Protein AF-A0A813MCZ9-F1 (afdb_monomer_lite)

Organism: NCBI:txid433720

InterPro domains:
  IPR000276 G protein-coupled receptor, rhodopsin-like [PR00237] (13-34)
  IPR000276 G protein-coupled receptor, rhodopsin-like [PR00237] (47-70)
  IPR000276 G protein-coupled receptor, rhodopsin-like [PR00237] (107-131)
  IPR017452 GPCR, rhodopsin-like, 7TM [PS50262] (1-163)
  IPR050125 G-protein coupled receptor opsins [PTHR24240] (8-176)

pLDDT: mean 79.96, std 15.85, range [29.73, 94.94]

Foldseek 3Di:
DDPDDPPCVDPVNVVVVVVVVVVVVVVLCVVVVVDDDPPNDDDLVVLVSCLCVQAVVVVVVVVVVVVVVVVVVVVVVVVVVVVVVVCPPDPDDDPVVVVVVVVVVVVVVLVVLLVCLQNVLVNQLSVQVNVCVVDPDDPVRSVVSNVSNVVSVVVNVVVVCVPPPVNVVVVVVVVCCVVVVD

Sequence (182 aa):
MYPAKGLFKTKRWIIISIAIQWISEFVISMPFIFRQEPYCSYEIWMQIYTCLTAVFVPLFINMVLYVLIFLHARSSSRRVHAQTLSMTTSNNVNIQQGSISRRDISLLRQMFFIFSMFIGGWAPAYLSLLIGNYIYVDPIIPEIMTIIAELCILSITINLFICNHELRQYLKSKIRQIFHGQ

Secondary structure (DSSP, 8-state):
------GGGSHHHHHHHHHHHHHHHHHHHHHHHH---TTSPPPHHHHHHHHIIIIIHHHHHHHHHHHHHHHHHHHHHHHHHHHHHH-TT-S---TTHHHHHHHHHHHHHHHHHHHHHHHHHHHHHHHHHHHHTTS---THHHHHHHHHHHHHHHHHHHHHHHH-HHHHHHHHHHHHHHHS--

Structure (mmCIF, N/CA/C/O backbone):
data_AF-A0A813MCZ9-F1
#
_entry.id   AF-A0A813MCZ9-F1
#
loop_
_atom_site.group_PDB
_atom_site.id
_atom_site.type_symbol
_atom_site.label_atom_id
_atom_site.label_alt_id
_atom_site.label_comp_id
_atom_site.label_asym_id
_atom_site.label_entity_id
_atom_site.label_seq_id
_atom_site.pdbx_PDB_ins_code
_atom_site.Cartn_x
_atom_site.Cartn_y
_atom_site.Cartn_z
_atom_site.occupancy
_atom_site.B_iso_or_equiv
_atom_site.auth_seq_id
_atom_site.auth_comp_id
_atom_site.auth_asym_id
_atom_site.auth_atom_id
_atom_site.pdbx_PDB_model_num
ATOM 1 N N . MET A 1 1 ? -29.366 -14.431 19.685 1.00 31.20 1 MET A N 1
ATOM 2 C CA . MET A 1 1 ? -28.133 -15.191 19.989 1.00 31.20 1 MET A CA 1
ATOM 3 C C . MET A 1 1 ? -27.073 -14.821 18.962 1.00 31.20 1 MET A C 1
ATOM 5 O O . MET A 1 1 ? -27.302 -15.058 17.788 1.00 31.20 1 MET A O 1
ATOM 9 N N . TYR A 1 2 ? -25.969 -14.194 19.379 1.00 29.73 2 TYR A N 1
ATOM 10 C CA . TYR A 1 2 ? -24.782 -13.951 18.544 1.00 29.73 2 TYR A CA 1
ATOM 11 C C . TYR A 1 2 ? -23.724 -15.013 18.893 1.00 29.73 2 TYR A C 1
ATOM 13 O O . TYR A 1 2 ? -23.011 -14.827 19.880 1.00 29.73 2 TYR A O 1
ATOM 21 N N . PRO A 1 3 ? -23.595 -16.129 18.156 1.00 44.75 3 PRO A N 1
ATOM 22 C CA . PRO A 1 3 ? -22.499 -17.054 18.366 1.00 44.75 3 PRO A CA 1
ATOM 23 C C . PRO A 1 3 ? -21.404 -16.731 17.350 1.00 44.75 3 PRO A C 1
ATOM 25 O O . PRO A 1 3 ? -21.462 -17.165 16.210 1.00 44.75 3 PRO A O 1
ATOM 28 N N . ALA A 1 4 ? -20.412 -15.942 17.748 1.00 42.44 4 ALA A N 1
ATOM 29 C CA . ALA A 1 4 ? -19.083 -15.989 17.144 1.00 42.44 4 ALA A CA 1
ATOM 30 C C . ALA A 1 4 ? -18.133 -15.188 18.030 1.00 42.44 4 ALA A C 1
ATOM 32 O O . ALA A 1 4 ? -18.036 -13.964 17.943 1.00 42.44 4 ALA A O 1
ATOM 33 N N . LYS A 1 5 ? -17.423 -15.896 18.909 1.00 45.72 5 LYS A N 1
ATOM 34 C CA . LYS A 1 5 ? -16.184 -15.396 19.505 1.00 45.72 5 LYS A CA 1
ATOM 35 C C . LYS A 1 5 ? -15.310 -14.891 18.354 1.00 45.72 5 LYS A C 1
ATOM 37 O O . LYS A 1 5 ? -14.952 -15.665 17.472 1.00 45.72 5 LYS A O 1
ATOM 42 N N . GLY A 1 6 ? -15.033 -13.589 18.326 1.00 56.53 6 GLY A N 1
ATOM 43 C CA . GLY A 1 6 ? -14.221 -12.967 17.286 1.00 56.53 6 GLY A CA 1
ATOM 44 C C . GLY A 1 6 ? -12.794 -13.494 17.355 1.00 56.53 6 GLY A C 1
ATOM 45 O O . GLY A 1 6 ? -11.979 -12.931 18.080 1.00 56.53 6 GLY A O 1
ATOM 46 N N . LEU A 1 7 ? -12.496 -14.564 16.614 1.00 54.72 7 LEU A N 1
ATOM 47 C CA . LEU A 1 7 ? -11.156 -15.152 16.511 1.00 54.72 7 LEU A CA 1
ATOM 48 C C . LEU A 1 7 ? -10.113 -14.053 16.235 1.00 54.72 7 LEU A C 1
ATOM 50 O O . LEU A 1 7 ? -9.170 -13.882 17.005 1.00 54.72 7 LEU A O 1
ATOM 54 N N . PHE A 1 8 ? -10.401 -13.179 15.270 1.00 55.34 8 PHE A N 1
ATOM 55 C CA . PHE A 1 8 ? -9.560 -12.041 14.883 1.00 55.34 8 PHE A CA 1
ATOM 56 C C . PHE A 1 8 ? -9.499 -10.870 15.880 1.00 55.34 8 PHE A C 1
ATOM 58 O O . PHE A 1 8 ? -8.687 -9.969 15.703 1.00 55.34 8 PHE A O 1
ATOM 65 N N . LYS A 1 9 ? -10.313 -10.853 16.945 1.00 60.00 9 LYS A N 1
ATOM 66 C CA . LYS A 1 9 ? -10.242 -9.806 17.987 1.00 60.00 9 LYS A CA 1
ATOM 67 C C . LYS A 1 9 ? -9.250 -10.142 19.104 1.00 60.00 9 LYS A C 1
ATOM 69 O O . LYS A 1 9 ? -9.027 -9.326 19.996 1.00 60.00 9 LYS A O 1
ATOM 74 N N . THR A 1 10 ? -8.651 -11.331 19.079 1.00 79.31 10 THR A N 1
ATOM 75 C CA . THR A 1 10 ? -7.688 -11.746 20.103 1.00 79.31 10 THR A CA 1
ATOM 76 C C . THR A 1 10 ? -6.297 -11.232 19.745 1.00 79.31 10 THR A C 1
ATOM 78 O O . THR A 1 10 ? -5.829 -11.466 18.633 1.00 79.31 10 THR A O 1
ATOM 81 N N . LYS A 1 11 ? -5.588 -10.616 20.703 1.00 81.19 11 LYS A N 1
ATOM 82 C CA . LYS A 1 11 ? -4.213 -10.099 20.513 1.00 81.19 11 LYS A CA 1
ATOM 83 C C . LYS A 1 11 ? -3.271 -11.117 19.851 1.00 81.19 11 LYS A C 1
ATOM 85 O O . LYS A 1 11 ? -2.488 -10.749 18.988 1.00 81.19 11 LYS A O 1
ATOM 90 N N . ARG A 1 12 ? -3.393 -12.402 20.212 1.00 85.44 12 ARG A N 1
ATOM 91 C CA . ARG A 1 12 ? -2.603 -13.502 19.630 1.00 85.44 12 ARG A CA 1
ATOM 92 C C . ARG A 1 12 ? -2.787 -13.623 18.113 1.00 85.44 12 ARG A C 1
ATOM 94 O O . ARG A 1 12 ? -1.804 -13.723 17.397 1.00 85.44 12 ARG A O 1
ATOM 101 N N . TRP A 1 13 ? -4.026 -13.561 17.626 1.00 85.19 13 TRP A N 1
ATOM 102 C CA . TRP A 1 13 ? -4.327 -13.675 16.197 1.00 85.19 13 TRP A CA 1
ATOM 103 C C . TRP A 1 13 ? -3.861 -12.457 15.400 1.00 85.19 13 TRP A C 1
ATOM 105 O O . TRP A 1 13 ? -3.405 -12.616 14.272 1.00 85.19 13 TRP A O 1
ATOM 115 N N . ILE A 1 14 ? -3.905 -11.262 15.998 1.00 84.44 14 ILE A N 1
ATOM 116 C CA . ILE A 1 14 ? -3.338 -10.050 15.389 1.00 84.44 14 ILE A CA 1
ATOM 117 C C . ILE A 1 14 ? -1.825 -10.219 15.197 1.00 84.44 14 ILE A C 1
ATOM 119 O O . ILE A 1 14 ? -1.328 -9.997 14.100 1.00 84.44 14 ILE A O 1
ATOM 123 N N . ILE A 1 15 ? -1.106 -10.681 16.226 1.00 88.50 15 ILE A N 1
ATOM 124 C CA . ILE A 1 15 ? 0.348 -10.907 16.150 1.00 88.50 15 ILE A CA 1
ATOM 125 C C . ILE A 1 15 ? 0.688 -11.956 15.088 1.00 88.50 15 ILE A C 1
ATOM 127 O O . ILE A 1 15 ? 1.573 -11.726 14.270 1.00 88.50 15 ILE A O 1
ATOM 131 N N . ILE A 1 16 ? -0.035 -13.080 15.068 1.00 90.44 16 ILE A N 1
ATOM 132 C CA . ILE A 1 16 ? 0.160 -14.131 14.060 1.00 90.44 16 ILE A CA 1
ATOM 133 C C . ILE A 1 16 ? -0.067 -13.572 12.650 1.00 90.44 16 ILE A C 1
ATOM 135 O O . ILE A 1 16 ? 0.729 -13.840 11.759 1.00 90.44 16 ILE A O 1
ATOM 139 N N . SER A 1 17 ? -1.105 -12.755 12.455 1.00 88.06 17 SER A N 1
ATOM 140 C CA . SER A 1 17 ? -1.398 -12.147 11.150 1.00 88.06 17 SER A CA 1
ATOM 141 C C . SER A 1 17 ? -0.283 -11.202 10.699 1.00 88.06 17 SER A C 1
ATOM 143 O O . SER A 1 17 ? 0.136 -11.272 9.549 1.00 88.06 17 SER A O 1
ATOM 145 N N . ILE A 1 18 ? 0.245 -10.376 11.611 1.00 90.12 18 ILE A N 1
ATOM 146 C CA . ILE A 1 18 ? 1.389 -9.493 11.332 1.00 90.12 18 ILE A CA 1
ATOM 147 C C . ILE A 1 18 ? 2.622 -10.324 10.955 1.00 90.12 18 ILE A C 1
ATOM 149 O O . ILE A 1 18 ? 3.276 -10.030 9.961 1.00 90.12 18 ILE A O 1
ATOM 153 N N . ALA A 1 19 ? 2.929 -11.384 11.706 1.00 93.38 19 ALA A N 1
ATOM 154 C CA . ALA A 1 19 ? 4.074 -12.244 11.412 1.00 93.38 19 ALA A CA 1
ATOM 155 C C . ALA A 1 19 ? 3.948 -12.933 10.042 1.00 93.38 19 ALA A C 1
ATOM 157 O O . ALA A 1 19 ? 4.909 -12.960 9.276 1.00 93.38 19 ALA A O 1
ATOM 158 N N . ILE A 1 20 ? 2.759 -13.446 9.709 1.00 94.19 20 ILE A N 1
ATOM 159 C CA . ILE A 1 20 ? 2.485 -14.048 8.397 1.00 94.19 20 ILE A CA 1
ATOM 160 C C . ILE A 1 20 ? 2.641 -13.011 7.282 1.00 94.19 20 ILE A C 1
ATOM 162 O O . ILE A 1 20 ? 3.227 -13.333 6.251 1.00 94.19 20 ILE A O 1
ATOM 166 N N . GLN A 1 21 ? 2.168 -11.778 7.490 1.00 91.69 21 GLN A N 1
ATOM 167 C CA . GLN A 1 21 ? 2.333 -10.701 6.517 1.00 91.69 21 GLN A CA 1
ATOM 168 C C . GLN A 1 21 ? 3.819 -10.450 6.218 1.00 91.69 21 GLN A C 1
ATOM 170 O O . GLN A 1 21 ? 4.211 -10.495 5.054 1.00 91.69 21 GLN A O 1
ATOM 175 N N . TRP A 1 22 ? 4.659 -10.303 7.245 1.00 94.94 22 TRP A N 1
ATOM 176 C CA . TRP A 1 22 ? 6.106 -10.126 7.065 1.00 94.94 22 TRP A CA 1
ATOM 177 C C . TRP A 1 22 ? 6.765 -11.292 6.323 1.00 94.94 22 TRP A C 1
ATOM 179 O O . TRP A 1 22 ? 7.579 -11.073 5.429 1.00 94.94 22 TRP A O 1
ATOM 189 N N . ILE A 1 23 ? 6.396 -12.534 6.651 1.00 94.56 23 ILE A N 1
ATOM 190 C CA . ILE A 1 23 ? 6.907 -13.717 5.944 1.00 94.56 23 ILE A CA 1
ATOM 191 C C . ILE A 1 23 ? 6.477 -13.685 4.473 1.00 94.56 23 ILE A C 1
ATOM 193 O O . ILE A 1 23 ? 7.286 -13.970 3.592 1.00 94.56 23 ILE A O 1
ATOM 197 N N . SER A 1 24 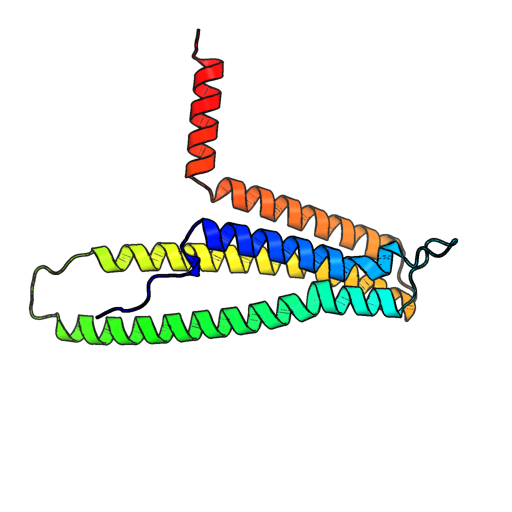? 5.225 -13.320 4.189 1.00 91.06 24 SER A N 1
ATOM 198 C CA . SER A 1 24 ? 4.730 -13.236 2.814 1.00 91.06 24 SER A CA 1
ATOM 199 C C . SER A 1 24 ? 5.439 -12.149 2.004 1.00 91.06 24 SER A C 1
ATOM 201 O O . SER A 1 24 ? 5.845 -12.413 0.876 1.00 91.06 24 SER A O 1
ATOM 203 N N . GLU A 1 25 ? 5.676 -10.971 2.588 1.00 89.56 25 GLU A N 1
ATOM 204 C CA . GLU A 1 25 ? 6.418 -9.876 1.951 1.00 89.56 25 GLU A CA 1
ATOM 205 C C . GLU A 1 25 ? 7.875 -10.267 1.688 1.00 89.56 25 GLU A C 1
ATOM 207 O O . GLU A 1 25 ? 8.407 -9.993 0.611 1.00 89.56 25 GLU A O 1
ATOM 212 N N . PHE A 1 26 ? 8.502 -10.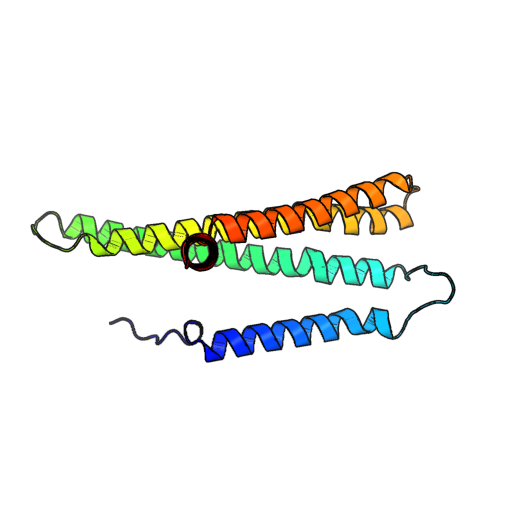983 2.624 1.00 90.50 26 PHE A N 1
ATOM 213 C CA . PHE A 1 26 ? 9.845 -11.522 2.437 1.00 90.50 26 PHE A CA 1
ATOM 214 C C . PHE A 1 26 ? 9.903 -12.511 1.266 1.00 90.50 26 PHE A C 1
ATOM 216 O O . PHE A 1 26 ? 10.765 -12.389 0.398 1.00 90.50 26 PHE A O 1
ATOM 223 N N . VAL A 1 27 ? 8.952 -13.447 1.191 1.00 91.00 27 VAL A N 1
ATOM 224 C CA . VAL A 1 27 ? 8.862 -14.421 0.090 1.00 91.00 27 VAL A CA 1
ATOM 225 C C . VAL A 1 27 ? 8.624 -13.726 -1.253 1.00 91.00 27 VAL A C 1
ATOM 227 O O . VAL A 1 27 ? 9.268 -14.081 -2.237 1.00 91.00 27 VAL A O 1
ATOM 230 N N . ILE A 1 28 ? 7.752 -12.715 -1.294 1.00 89.44 28 ILE A N 1
ATOM 231 C CA . ILE A 1 28 ? 7.497 -11.907 -2.499 1.00 89.44 28 ILE A CA 1
ATOM 232 C C . ILE A 1 28 ? 8.749 -11.123 -2.920 1.00 89.44 28 ILE A C 1
ATOM 234 O O . ILE A 1 28 ? 8.986 -10.923 -4.106 1.00 89.44 28 ILE A O 1
ATOM 238 N N . SER A 1 29 ? 9.587 -10.720 -1.966 1.00 88.06 29 SER A N 1
ATOM 239 C CA . SER A 1 29 ? 10.818 -9.966 -2.235 1.00 88.06 29 SER A CA 1
ATOM 240 C C . SER A 1 29 ? 12.011 -10.847 -2.637 1.00 88.06 29 SER A C 1
ATOM 242 O O . SER A 1 29 ? 13.019 -10.330 -3.119 1.00 88.06 29 SER A O 1
ATOM 244 N N . MET A 1 30 ? 11.920 -12.175 -2.492 1.00 88.12 30 MET A N 1
ATOM 245 C CA . MET A 1 30 ? 13.012 -13.103 -2.825 1.00 88.12 30 MET A CA 1
ATOM 246 C C . MET A 1 30 ? 13.570 -12.967 -4.252 1.00 88.12 30 MET A C 1
ATOM 248 O O . MET A 1 30 ? 14.793 -13.018 -4.396 1.00 88.12 30 MET A O 1
ATOM 252 N N . PRO A 1 31 ? 12.756 -12.777 -5.313 1.00 85.69 31 PRO A N 1
ATOM 253 C CA . PRO A 1 31 ? 13.271 -12.641 -6.674 1.00 85.69 31 PRO A CA 1
ATOM 254 C C . PRO A 1 31 ? 14.318 -11.528 -6.833 1.00 85.69 31 PRO A C 1
ATOM 256 O O . PRO A 1 31 ? 15.271 -11.698 -7.590 1.00 85.69 31 PRO A O 1
ATOM 259 N N . PHE A 1 32 ? 14.195 -10.438 -6.069 1.00 82.94 32 PHE A N 1
ATOM 260 C CA . PHE A 1 32 ? 15.132 -9.311 -6.108 1.00 82.94 32 PHE A CA 1
ATOM 261 C C . PHE A 1 32 ? 16.473 -9.619 -5.440 1.00 82.94 32 PHE A C 1
ATOM 263 O O . PHE A 1 32 ? 17.490 -9.057 -5.834 1.00 82.94 32 PHE A O 1
ATOM 270 N N . ILE A 1 33 ? 16.492 -10.519 -4.452 1.00 81.38 33 ILE A N 1
ATOM 271 C CA . ILE A 1 33 ? 17.712 -10.898 -3.724 1.00 81.38 33 ILE A CA 1
ATOM 272 C C . ILE A 1 33 ? 18.607 -11.781 -4.600 1.00 81.38 33 ILE A C 1
ATOM 274 O O . ILE A 1 33 ? 19.827 -11.649 -4.580 1.00 81.38 33 ILE A O 1
ATOM 278 N N . PHE A 1 34 ? 18.008 -12.685 -5.379 1.00 77.50 34 PHE A N 1
ATOM 279 C CA . PHE A 1 34 ? 18.755 -13.686 -6.148 1.00 77.50 34 PHE A CA 1
ATOM 280 C C . PHE A 1 34 ? 19.097 -13.265 -7.584 1.00 77.50 34 PHE A C 1
ATOM 282 O O . PHE A 1 34 ? 19.887 -13.949 -8.232 1.00 77.50 34 PHE A O 1
ATOM 289 N N . ARG A 1 35 ? 18.525 -12.166 -8.099 1.00 69.19 35 ARG A N 1
ATOM 290 C CA . ARG A 1 35 ? 18.763 -11.667 -9.468 1.00 69.19 35 ARG A CA 1
ATOM 291 C C . ARG A 1 35 ? 19.267 -10.227 -9.504 1.00 69.19 35 ARG A C 1
ATOM 293 O O . ARG A 1 35 ? 18.691 -9.366 -10.165 1.00 69.19 35 ARG A O 1
ATOM 300 N N . GLN A 1 36 ? 20.357 -9.961 -8.797 1.00 60.06 36 GLN A N 1
ATOM 301 C CA . GLN A 1 36 ? 21.047 -8.684 -8.925 1.00 60.06 36 GLN A CA 1
ATOM 302 C C . GLN A 1 36 ? 21.968 -8.741 -10.152 1.00 60.06 36 GLN A C 1
ATOM 304 O O . GLN A 1 36 ? 23.071 -9.281 -10.092 1.00 60.06 36 GLN A O 1
ATOM 309 N N . GLU A 1 37 ? 21.485 -8.253 -11.297 1.00 60.59 37 GLU A N 1
ATOM 310 C CA . GLU A 1 37 ? 22.327 -8.104 -12.486 1.00 60.59 37 GLU A CA 1
ATOM 311 C C . GLU A 1 37 ? 23.408 -7.028 -12.266 1.00 60.59 37 GLU A C 1
ATOM 313 O O . GLU A 1 37 ? 23.158 -6.025 -11.590 1.00 60.59 37 GLU A O 1
ATOM 318 N N . PRO A 1 38 ? 24.600 -7.183 -12.874 1.00 58.22 38 PRO A N 1
ATOM 319 C CA . PRO A 1 38 ? 25.733 -6.275 -12.677 1.00 58.22 38 PRO A CA 1
ATOM 320 C C . PRO A 1 38 ? 25.506 -4.833 -13.172 1.00 58.22 38 PRO A C 1
ATOM 322 O O . PRO A 1 38 ? 26.316 -3.965 -12.862 1.00 58.22 38 PRO A O 1
ATOM 325 N N . TYR A 1 39 ? 24.424 -4.553 -13.910 1.00 55.94 39 TYR A N 1
ATOM 326 C CA . TYR A 1 39 ? 24.168 -3.251 -14.544 1.00 55.94 39 TYR A CA 1
ATOM 327 C C . TYR A 1 39 ? 23.017 -2.438 -13.927 1.00 55.94 39 TYR A C 1
ATOM 329 O O . TYR A 1 39 ? 22.581 -1.459 -14.526 1.00 55.94 39 TYR A O 1
ATOM 337 N N . CYS A 1 40 ? 22.522 -2.796 -12.735 1.00 61.88 40 CYS A N 1
ATOM 338 C CA . CYS A 1 40 ? 21.409 -2.097 -12.062 1.00 61.88 40 CYS A CA 1
ATOM 339 C C . CYS A 1 40 ? 20.123 -1.958 -12.910 1.00 61.88 40 CYS A C 1
ATOM 341 O O . CYS A 1 40 ? 19.267 -1.128 -12.607 1.00 61.88 40 CYS A O 1
ATOM 343 N N . SER A 1 41 ? 19.960 -2.768 -13.957 1.00 65.00 41 SER A N 1
ATOM 344 C CA . SER A 1 41 ? 18.735 -2.865 -14.746 1.00 65.00 41 SER A CA 1
ATOM 345 C C . SER A 1 41 ? 17.942 -4.090 -14.312 1.00 65.00 41 SER A C 1
ATOM 347 O O . SER A 1 41 ? 18.441 -5.210 -14.367 1.00 65.00 41 SER A O 1
ATOM 349 N N . TYR A 1 42 ? 16.696 -3.891 -13.887 1.00 72.06 42 TYR A N 1
ATOM 350 C CA . TYR A 1 42 ? 15.791 -5.001 -13.608 1.00 72.06 42 TYR A CA 1
ATOM 351 C C . TYR A 1 42 ? 15.167 -5.514 -14.903 1.00 72.06 42 TYR A C 1
ATOM 353 O O . TYR A 1 42 ? 14.620 -4.727 -15.679 1.00 72.06 42 TYR A O 1
ATOM 361 N N . GLU A 1 43 ? 15.177 -6.835 -15.097 1.00 83.75 43 GLU A N 1
ATOM 362 C CA . GLU A 1 43 ? 14.457 -7.479 -16.196 1.00 83.75 43 GLU A CA 1
ATOM 363 C C . GLU A 1 43 ? 12.971 -7.060 -16.207 1.00 83.75 43 GLU A C 1
ATOM 365 O O . GLU A 1 43 ? 12.331 -6.930 -15.159 1.00 83.75 43 GLU A O 1
ATOM 370 N N . ILE A 1 44 ? 12.390 -6.896 -17.401 1.00 85.81 44 ILE A N 1
ATOM 371 C CA . ILE A 1 44 ? 11.006 -6.415 -17.587 1.00 85.81 44 ILE A CA 1
ATOM 372 C C . ILE A 1 44 ? 9.996 -7.261 -16.795 1.00 85.81 44 ILE A C 1
ATOM 374 O O . ILE A 1 44 ? 9.047 -6.729 -16.216 1.00 85.81 44 ILE A O 1
ATOM 378 N N . TRP A 1 45 ? 10.205 -8.580 -16.713 1.00 87.81 45 TRP A N 1
ATOM 379 C CA . TRP A 1 45 ? 9.311 -9.459 -15.958 1.00 87.81 45 TRP A CA 1
ATOM 380 C C . TRP A 1 45 ? 9.305 -9.140 -14.455 1.00 87.81 45 TRP A C 1
ATOM 382 O O . TRP A 1 45 ? 8.255 -9.278 -13.832 1.00 87.81 45 TRP A O 1
ATOM 392 N N . MET A 1 46 ? 10.420 -8.670 -13.877 1.00 87.62 46 MET A N 1
ATOM 393 C CA . MET A 1 46 ? 10.475 -8.253 -12.469 1.00 87.62 46 MET A CA 1
ATOM 394 C C . MET A 1 46 ? 9.647 -6.993 -12.249 1.00 87.62 46 MET A C 1
ATOM 396 O O . MET A 1 46 ? 8.926 -6.892 -11.259 1.00 87.62 46 MET A O 1
ATOM 400 N N . GLN A 1 47 ? 9.667 -6.058 -13.198 1.00 87.44 47 GLN A N 1
ATOM 401 C CA . GLN A 1 47 ? 8.843 -4.851 -13.127 1.00 87.44 47 GLN A CA 1
ATOM 402 C C . GLN A 1 47 ? 7.345 -5.187 -13.222 1.00 87.44 47 GLN A C 1
ATOM 404 O O . GLN A 1 47 ? 6.548 -4.700 -12.417 1.00 87.44 47 GLN A O 1
ATOM 409 N N . ILE A 1 48 ? 6.965 -6.096 -14.129 1.00 90.69 48 ILE A N 1
ATOM 410 C CA . ILE A 1 48 ? 5.590 -6.621 -14.229 1.00 90.69 48 ILE A CA 1
ATOM 411 C C . ILE A 1 48 ? 5.188 -7.331 -12.929 1.00 90.69 48 ILE A C 1
ATOM 413 O O . ILE A 1 48 ? 4.115 -7.068 -12.384 1.00 90.69 48 ILE A O 1
ATOM 417 N N . TYR A 1 49 ? 6.056 -8.199 -12.406 1.00 91.12 49 TYR A N 1
ATOM 418 C CA . TYR A 1 49 ? 5.844 -8.921 -11.153 1.00 91.12 49 TYR A CA 1
ATOM 419 C C . TYR A 1 49 ? 5.620 -7.967 -9.971 1.00 91.12 49 TYR A C 1
ATOM 421 O O . TYR A 1 49 ? 4.680 -8.152 -9.194 1.00 91.12 49 TYR A O 1
ATOM 429 N N . THR A 1 50 ? 6.433 -6.914 -9.869 1.00 89.44 50 THR A N 1
ATOM 430 C CA . THR A 1 50 ? 6.303 -5.878 -8.833 1.00 89.44 50 THR A CA 1
ATOM 431 C C . THR A 1 50 ? 4.974 -5.151 -8.960 1.00 89.44 50 THR A C 1
ATOM 433 O O . THR A 1 50 ? 4.245 -5.017 -7.986 1.00 89.44 50 THR A O 1
ATOM 436 N N . CYS A 1 51 ? 4.614 -4.719 -10.171 1.00 90.31 51 CYS A N 1
ATOM 437 C CA . CYS A 1 51 ? 3.364 -4.005 -10.409 1.00 90.31 51 CYS A CA 1
ATOM 438 C C . CYS A 1 51 ? 2.146 -4.873 -10.043 1.00 90.31 51 CYS A C 1
ATOM 440 O O . CYS A 1 51 ? 1.215 -4.415 -9.375 1.00 90.31 51 CYS A O 1
ATOM 442 N N . LEU A 1 52 ? 2.171 -6.158 -10.405 1.00 92.50 52 LEU A N 1
ATOM 443 C CA . LEU A 1 52 ? 1.116 -7.106 -10.049 1.00 92.50 52 LEU A CA 1
ATOM 444 C C . LEU A 1 52 ? 0.995 -7.298 -8.535 1.00 92.50 52 LEU A C 1
ATOM 446 O O . LEU A 1 52 ? -0.106 -7.180 -7.993 1.00 92.50 52 LEU A O 1
ATOM 450 N N . THR A 1 53 ? 2.104 -7.580 -7.854 1.00 91.50 53 THR A N 1
ATOM 451 C CA . THR A 1 53 ? 2.096 -7.916 -6.423 1.00 91.50 53 THR A CA 1
ATOM 452 C C . THR A 1 53 ? 1.917 -6.698 -5.516 1.00 91.50 53 THR A C 1
ATOM 454 O O . THR A 1 53 ? 1.233 -6.813 -4.502 1.00 91.50 53 THR A O 1
ATOM 457 N N . ALA A 1 54 ? 2.452 -5.531 -5.882 1.00 88.75 54 ALA A N 1
ATOM 458 C CA . ALA A 1 54 ? 2.387 -4.312 -5.072 1.00 88.75 54 ALA A CA 1
ATOM 459 C C . ALA A 1 54 ? 1.143 -3.450 -5.347 1.00 88.75 54 ALA A C 1
ATOM 461 O O . ALA A 1 54 ? 0.691 -2.733 -4.454 1.00 88.75 54 ALA A O 1
ATOM 462 N N . VAL A 1 55 ? 0.566 -3.512 -6.555 1.00 90.75 55 VAL A N 1
ATOM 463 C CA . VAL A 1 55 ? -0.567 -2.652 -6.946 1.00 90.75 55 VAL A CA 1
ATOM 464 C C . VAL A 1 55 ? -1.828 -3.469 -7.193 1.00 90.75 55 VAL A C 1
ATOM 466 O O . VAL A 1 55 ? -2.814 -3.312 -6.472 1.00 90.75 55 VAL A O 1
ATOM 469 N N . PHE A 1 56 ? -1.820 -4.351 -8.194 1.00 91.31 56 PHE A N 1
ATOM 470 C CA . PHE A 1 56 ? -3.054 -4.992 -8.660 1.00 91.31 56 PHE A CA 1
ATOM 471 C C . PHE A 1 56 ? -3.644 -5.974 -7.648 1.00 91.31 56 PHE A C 1
ATOM 473 O O . PHE A 1 56 ? -4.851 -5.937 -7.401 1.00 91.31 56 PHE A O 1
ATOM 480 N N . VAL A 1 57 ? -2.817 -6.823 -7.032 1.00 91.44 57 VAL A N 1
ATOM 481 C CA . VAL A 1 57 ? -3.281 -7.795 -6.031 1.00 91.44 57 VAL A CA 1
ATOM 482 C C . VAL A 1 57 ? -3.862 -7.089 -4.794 1.00 91.44 57 VAL A C 1
ATOM 484 O O . VAL A 1 57 ? -5.019 -7.369 -4.458 1.00 91.44 57 VAL A O 1
ATOM 487 N N . PRO A 1 58 ? -3.168 -6.127 -4.148 1.00 89.50 58 PRO A N 1
ATOM 488 C CA . PRO A 1 58 ? -3.738 -5.364 -3.041 1.00 89.50 58 PRO A CA 1
ATOM 489 C C . PRO A 1 58 ? -4.996 -4.597 -3.440 1.00 89.50 58 PRO A C 1
ATOM 491 O O . PRO A 1 58 ? -5.947 -4.543 -2.660 1.00 89.50 58 PRO A O 1
ATOM 494 N N . LEU A 1 59 ? -5.038 -4.027 -4.648 1.00 91.06 59 LEU A N 1
ATOM 495 C CA . LEU A 1 59 ? -6.204 -3.289 -5.125 1.00 91.06 59 LEU A CA 1
ATOM 496 C C . LEU A 1 59 ? -7.423 -4.191 -5.292 1.00 91.06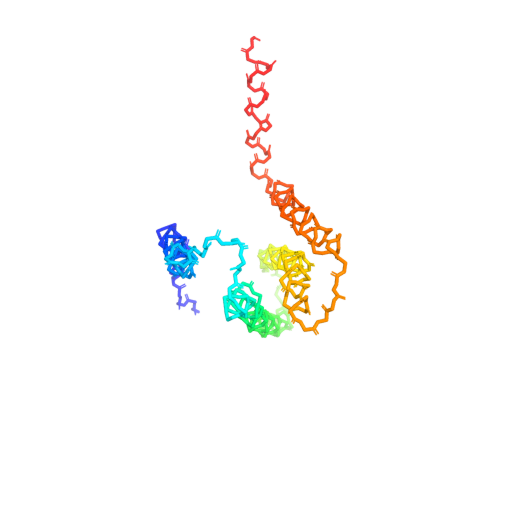 59 LEU A C 1
ATOM 498 O O . LEU A 1 59 ? -8.508 -3.849 -4.819 1.00 91.06 59 LEU A O 1
ATOM 502 N N . PHE A 1 60 ? -7.241 -5.360 -5.901 1.00 91.81 60 PHE A N 1
ATOM 503 C CA . PHE A 1 60 ? -8.307 -6.336 -6.084 1.00 91.81 60 PHE A CA 1
ATOM 504 C C . PHE A 1 60 ? -8.841 -6.848 -4.742 1.00 91.81 60 PHE A C 1
ATOM 506 O O . PHE A 1 60 ? -10.051 -6.811 -4.506 1.00 91.81 60 PHE A O 1
ATOM 513 N N . ILE A 1 61 ? -7.950 -7.255 -3.830 1.00 91.06 61 ILE A N 1
ATOM 514 C CA . ILE A 1 61 ? -8.334 -7.743 -2.497 1.00 91.06 61 ILE A CA 1
ATOM 515 C C . ILE A 1 61 ? -9.100 -6.657 -1.730 1.00 91.06 61 ILE A C 1
ATOM 517 O O . ILE A 1 61 ? -10.177 -6.930 -1.196 1.00 91.06 61 ILE A O 1
ATOM 521 N N . ASN A 1 62 ? -8.595 -5.419 -1.705 1.00 87.94 62 ASN A N 1
ATOM 522 C CA . ASN A 1 62 ? -9.256 -4.324 -0.993 1.00 87.94 62 ASN A CA 1
ATOM 523 C C . ASN A 1 62 ? -10.610 -3.963 -1.606 1.00 87.94 62 ASN A C 1
ATOM 525 O O . ASN A 1 62 ? -11.564 -3.750 -0.861 1.00 87.94 62 ASN A O 1
ATOM 529 N N . MET A 1 63 ? -10.740 -3.954 -2.934 1.00 88.94 63 MET A N 1
ATOM 530 C CA . MET A 1 63 ? -12.029 -3.725 -3.594 1.00 88.94 63 MET A CA 1
ATOM 531 C C . MET A 1 63 ? -13.061 -4.783 -3.201 1.00 88.94 63 MET A C 1
ATOM 533 O O . MET A 1 63 ? -14.178 -4.435 -2.811 1.00 88.94 63 MET A O 1
ATOM 537 N N . VAL A 1 64 ? -12.683 -6.065 -3.221 1.00 91.44 64 VAL A N 1
ATOM 538 C CA . VAL A 1 64 ? -13.564 -7.157 -2.779 1.00 91.44 64 VAL A CA 1
ATOM 539 C C . VAL A 1 64 ? -13.958 -6.969 -1.312 1.00 91.44 64 VAL A C 1
ATOM 541 O O . VAL A 1 64 ? -15.144 -7.031 -0.979 1.00 91.44 64 VAL A O 1
ATOM 544 N N . LEU A 1 65 ? -12.998 -6.673 -0.432 1.00 89.75 65 LEU A N 1
ATOM 545 C CA . LEU A 1 65 ? -13.268 -6.440 0.988 1.00 89.75 65 LEU A CA 1
ATOM 546 C C . LEU A 1 65 ? -14.184 -5.232 1.217 1.00 89.75 65 LEU A C 1
ATOM 548 O O . LEU A 1 65 ? -15.122 -5.332 2.007 1.00 89.75 65 LEU A O 1
ATOM 552 N N . TYR A 1 66 ? -13.978 -4.115 0.517 1.00 85.25 66 TYR A N 1
ATOM 553 C CA . TYR A 1 66 ? -14.836 -2.937 0.638 1.00 85.25 66 TYR A CA 1
ATOM 554 C C . TYR A 1 66 ? -16.262 -3.211 0.175 1.00 85.25 66 TYR A C 1
ATOM 556 O O . TYR A 1 66 ? -17.203 -2.805 0.860 1.00 85.25 66 TYR A O 1
ATOM 564 N N . VAL A 1 67 ? -16.442 -3.946 -0.925 1.00 88.00 67 VAL A N 1
ATOM 565 C CA . VAL A 1 67 ? -17.772 -4.373 -1.381 1.00 88.00 67 VAL A CA 1
ATOM 566 C C . VAL A 1 67 ? -18.443 -5.253 -0.326 1.00 88.00 67 VAL A C 1
ATOM 568 O O . VAL A 1 67 ? -19.598 -5.009 0.027 1.00 88.00 67 VAL A O 1
ATOM 571 N N . LEU A 1 68 ? -17.728 -6.228 0.241 1.00 87.38 68 LEU A N 1
ATOM 572 C CA . LEU A 1 68 ? -18.263 -7.099 1.292 1.00 87.38 68 LEU A CA 1
ATOM 573 C C . LEU A 1 68 ? -18.634 -6.317 2.561 1.00 87.38 68 LEU A C 1
ATOM 575 O O . LEU A 1 68 ? -19.719 -6.524 3.111 1.00 87.38 68 LEU A O 1
ATOM 579 N N . ILE A 1 69 ? -17.781 -5.388 3.002 1.00 85.56 69 ILE A N 1
ATOM 580 C CA . ILE A 1 69 ? -18.050 -4.515 4.154 1.00 85.56 69 ILE A CA 1
ATOM 581 C C . ILE A 1 69 ? -19.274 -3.639 3.880 1.00 85.56 69 ILE A C 1
ATOM 583 O O . ILE A 1 69 ? -20.143 -3.517 4.743 1.00 85.56 69 ILE A O 1
ATOM 587 N N . PHE A 1 70 ? -19.385 -3.067 2.681 1.00 82.00 70 PHE A N 1
ATOM 588 C CA . PHE A 1 70 ? -20.523 -2.240 2.290 1.00 82.00 70 PHE A CA 1
ATOM 589 C C . PHE A 1 70 ? -21.834 -3.036 2.269 1.00 82.00 70 PHE A C 1
ATOM 591 O O . PHE A 1 70 ? -22.835 -2.599 2.844 1.00 82.00 70 PHE A O 1
ATOM 598 N N . LEU A 1 71 ? -21.836 -4.228 1.665 1.00 83.19 71 LEU A N 1
ATOM 599 C CA . LEU A 1 71 ? -22.996 -5.123 1.655 1.00 83.19 71 LEU A CA 1
ATOM 600 C C . LEU A 1 71 ? -23.395 -5.528 3.077 1.00 83.19 71 LEU A C 1
ATOM 602 O O . LEU A 1 71 ? -24.581 -5.497 3.423 1.00 83.19 71 LEU A O 1
ATOM 606 N N . HIS A 1 72 ? -22.412 -5.843 3.922 1.00 82.81 72 HIS A N 1
ATOM 607 C CA . HIS A 1 72 ? -22.647 -6.166 5.323 1.00 82.81 72 HIS A CA 1
ATOM 608 C C . HIS A 1 72 ? -23.255 -4.978 6.080 1.00 82.81 72 HIS A C 1
ATOM 610 O O . HIS A 1 72 ? -24.290 -5.141 6.733 1.00 82.81 72 HIS A O 1
ATOM 616 N N . ALA A 1 73 ? -22.686 -3.779 5.937 1.00 77.31 73 ALA A N 1
ATOM 617 C CA . ALA A 1 73 ? -23.192 -2.554 6.550 1.00 77.31 73 ALA A CA 1
ATOM 618 C C . ALA A 1 73 ? -24.633 -2.254 6.108 1.00 77.31 73 ALA A C 1
ATOM 620 O O . ALA A 1 73 ? -25.502 -2.054 6.956 1.00 77.31 73 ALA A O 1
ATOM 621 N N . ARG A 1 74 ? -24.928 -2.338 4.802 1.00 78.12 74 ARG A N 1
ATOM 622 C CA . ARG A 1 74 ? -26.283 -2.146 4.256 1.00 78.12 74 ARG A CA 1
ATOM 623 C C . ARG A 1 74 ? -27.278 -3.165 4.813 1.00 78.12 74 ARG A C 1
ATOM 625 O O . ARG A 1 74 ? -28.403 -2.801 5.163 1.00 78.12 74 ARG A O 1
ATOM 632 N N . SER A 1 75 ? -26.875 -4.432 4.916 1.00 75.94 75 SER A N 1
ATOM 633 C CA . SER A 1 75 ? -27.720 -5.490 5.482 1.00 75.94 75 SER A CA 1
ATOM 634 C C . SER A 1 75 ? -28.032 -5.247 6.965 1.00 75.94 75 SER A C 1
ATOM 636 O O . SER A 1 75 ? -29.175 -5.423 7.392 1.00 75.94 75 SER A O 1
ATOM 638 N N . SER A 1 76 ? -27.047 -4.765 7.727 1.00 71.50 76 SER A N 1
ATOM 639 C CA . SER A 1 76 ? -27.181 -4.434 9.145 1.00 71.50 76 SER A CA 1
ATOM 640 C C . SER A 1 76 ? -28.062 -3.202 9.354 1.00 71.50 76 SER A C 1
ATOM 642 O O . SER A 1 76 ? -28.978 -3.250 10.174 1.00 71.50 76 SER A O 1
ATOM 644 N N . SER A 1 77 ? -27.891 -2.142 8.558 1.00 69.88 77 SER A N 1
ATOM 645 C CA . SER A 1 77 ? -28.753 -0.953 8.608 1.00 69.88 77 SER A CA 1
ATOM 646 C C . SER A 1 77 ? -30.218 -1.280 8.303 1.00 69.88 77 SER A C 1
ATOM 648 O O . SER A 1 77 ? -31.109 -0.777 8.988 1.00 69.88 77 SER A O 1
ATOM 650 N N . ARG A 1 78 ? -30.489 -2.172 7.335 1.00 66.25 78 ARG A N 1
ATOM 651 C CA . ARG A 1 78 ? -31.863 -2.597 7.005 1.00 66.25 78 ARG A CA 1
ATOM 652 C C . ARG A 1 78 ? -32.533 -3.348 8.160 1.00 66.25 78 ARG A C 1
ATOM 654 O O . ARG A 1 78 ? -33.720 -3.154 8.401 1.00 66.25 78 ARG A O 1
ATOM 661 N N . ARG A 1 79 ? -31.780 -4.185 8.886 1.00 60.44 79 ARG A N 1
ATOM 662 C CA . ARG A 1 79 ? -32.282 -4.917 10.066 1.00 60.44 79 ARG A CA 1
ATOM 663 C C . ARG A 1 79 ? -32.597 -3.978 11.229 1.00 60.44 79 ARG A C 1
ATOM 665 O O . ARG A 1 79 ? -33.624 -4.150 11.876 1.00 60.44 79 ARG A O 1
ATOM 672 N N . VAL A 1 80 ? -31.749 -2.973 11.453 1.00 58.41 80 VAL A N 1
ATOM 673 C CA . VAL A 1 80 ? -31.961 -1.982 12.516 1.00 58.41 80 VAL A CA 1
ATOM 674 C C . VAL A 1 80 ? -33.196 -1.135 12.221 1.00 58.41 80 VAL A C 1
ATOM 676 O O . VAL A 1 80 ? -34.038 -1.010 13.098 1.00 58.41 80 VAL A O 1
ATOM 679 N N . HIS A 1 81 ? -33.377 -0.645 10.990 1.00 53.44 81 HIS A N 1
ATOM 680 C CA . HIS A 1 81 ? -34.551 0.166 10.639 1.00 53.44 81 HIS A CA 1
ATOM 681 C C . HIS A 1 81 ? -35.879 -0.592 10.821 1.00 53.44 81 HIS A C 1
ATOM 683 O O . HIS A 1 81 ? -36.850 -0.016 11.303 1.00 53.44 81 HIS A O 1
ATOM 689 N N . ALA A 1 82 ? -35.905 -1.898 10.526 1.00 57.62 82 ALA A N 1
ATOM 690 C CA . ALA A 1 82 ? -37.070 -2.745 10.786 1.00 57.62 82 ALA A CA 1
ATOM 691 C C . ALA A 1 82 ? -37.365 -2.909 12.293 1.00 57.62 82 ALA A C 1
ATOM 693 O O . ALA A 1 82 ? -38.528 -2.920 12.688 1.00 57.62 82 ALA A O 1
ATOM 694 N N . GLN A 1 83 ? -36.332 -2.983 13.143 1.00 55.47 83 GLN A N 1
ATOM 695 C CA . GLN A 1 83 ? -36.502 -3.048 14.600 1.00 55.47 83 GLN A CA 1
ATOM 696 C C . GLN A 1 83 ? -36.931 -1.704 15.204 1.00 55.47 83 GLN A C 1
ATOM 698 O O . GLN A 1 83 ? -37.806 -1.691 16.069 1.00 55.47 83 GLN A O 1
ATOM 703 N N . THR A 1 84 ? -36.398 -0.573 14.728 1.00 51.97 84 THR A N 1
ATOM 704 C CA . THR A 1 84 ? -36.797 0.759 15.217 1.00 51.97 84 THR A CA 1
ATOM 705 C C . THR A 1 84 ? -38.251 1.088 14.868 1.00 51.97 84 THR A C 1
ATOM 707 O O . THR A 1 84 ? -38.947 1.690 15.685 1.00 51.97 84 THR A O 1
ATOM 710 N N . LEU A 1 85 ? -38.735 0.644 13.699 1.00 54.84 85 LEU A N 1
ATOM 711 C CA . LEU A 1 85 ? -40.143 0.792 13.305 1.00 54.84 85 LEU A CA 1
ATOM 712 C C . LEU A 1 85 ? -41.090 -0.073 14.159 1.00 54.84 85 LEU A C 1
ATOM 714 O O . LEU A 1 85 ? -42.242 0.287 14.353 1.00 54.84 85 LEU A O 1
ATOM 718 N N . SER A 1 86 ? -40.604 -1.198 14.699 1.00 51.81 86 SER A N 1
ATOM 719 C CA . SER A 1 86 ? -41.370 -2.059 15.616 1.00 51.81 86 SER A CA 1
ATOM 720 C C . SER A 1 86 ? -41.306 -1.629 17.091 1.00 51.81 86 SER A C 1
ATOM 722 O O . SER A 1 86 ? -42.079 -2.121 17.906 1.00 51.81 86 SER A O 1
ATOM 724 N N . MET A 1 87 ? -40.391 -0.718 17.451 1.00 49.59 87 MET A N 1
ATOM 725 C CA . MET A 1 87 ? -40.154 -0.261 18.832 1.00 49.59 87 MET A CA 1
ATOM 726 C C . MET A 1 87 ? -40.763 1.110 19.150 1.00 49.59 87 MET A C 1
ATOM 728 O O . MET A 1 87 ? -40.615 1.595 20.270 1.00 49.59 87 MET A O 1
ATOM 732 N N . THR A 1 88 ? -41.498 1.726 18.221 1.00 50.97 88 THR A N 1
ATOM 733 C CA . THR A 1 88 ? -42.144 3.038 18.430 1.00 50.97 88 THR A CA 1
ATOM 734 C C . THR A 1 88 ? -43.256 3.018 19.497 1.00 50.97 88 THR A C 1
ATOM 736 O O . THR A 1 88 ? -43.852 4.051 19.776 1.00 50.97 88 THR A O 1
ATOM 739 N N . THR A 1 89 ? -43.512 1.873 20.141 1.00 50.88 89 THR A N 1
ATOM 740 C CA . THR A 1 89 ? -44.496 1.708 21.227 1.00 50.88 89 THR A CA 1
ATOM 741 C C . THR A 1 89 ? -43.866 1.534 22.618 1.00 50.88 89 THR A C 1
ATOM 743 O O . THR A 1 89 ? -44.593 1.529 23.605 1.00 50.88 89 THR A O 1
ATOM 746 N N . SER A 1 90 ? -42.538 1.430 22.758 1.00 45.41 90 SER A N 1
ATOM 747 C CA . SER A 1 90 ? -41.913 1.223 24.076 1.00 45.41 90 SER A CA 1
ATOM 748 C C . SER A 1 90 ? -40.828 2.257 24.354 1.00 45.41 90 SER A C 1
ATOM 750 O O . SER A 1 90 ? -39.686 2.129 23.915 1.00 45.41 90 SER A O 1
ATOM 752 N N . ASN A 1 91 ? -41.190 3.270 25.142 1.00 48.50 91 ASN A N 1
ATOM 753 C CA . ASN A 1 91 ? -40.245 4.140 25.835 1.00 48.50 91 ASN A CA 1
ATOM 754 C C . ASN A 1 91 ? -39.175 3.292 26.556 1.00 48.50 91 ASN A C 1
ATOM 756 O O . ASN A 1 91 ? -39.502 2.296 27.196 1.00 48.50 91 ASN A O 1
ATOM 760 N N . ASN A 1 92 ? -37.916 3.736 26.488 1.00 49.41 92 ASN A N 1
ATOM 761 C CA . ASN A 1 92 ? -36.743 3.233 27.228 1.00 49.41 92 ASN A CA 1
ATOM 762 C C . ASN A 1 92 ? -36.008 1.978 26.720 1.00 49.41 92 ASN A C 1
ATOM 764 O O . ASN A 1 92 ? -35.762 1.058 27.498 1.00 49.41 92 ASN A O 1
ATOM 768 N N . VAL A 1 93 ? -35.482 1.982 25.486 1.00 46.75 93 VAL A N 1
ATOM 769 C CA . VAL A 1 93 ? -34.401 1.036 25.128 1.00 46.75 93 VAL A CA 1
ATOM 770 C C . VAL A 1 93 ? -33.180 1.741 24.523 1.00 46.75 93 VAL A C 1
ATOM 772 O O . VAL A 1 93 ? -33.091 2.002 23.331 1.00 46.75 93 VAL A O 1
ATOM 775 N N . ASN A 1 94 ? -32.237 2.044 25.418 1.00 43.72 94 ASN A N 1
ATOM 776 C CA . ASN A 1 94 ? -30.780 2.127 25.260 1.00 43.72 94 ASN A CA 1
ATOM 777 C C . ASN A 1 94 ? -30.179 2.640 23.932 1.00 43.72 94 ASN A C 1
ATOM 779 O O . ASN A 1 94 ? -29.908 1.903 22.987 1.00 43.72 94 ASN A O 1
ATOM 783 N N . ILE A 1 95 ? -29.733 3.896 24.003 1.00 51.16 95 ILE A N 1
ATOM 784 C CA . ILE A 1 95 ? -28.905 4.678 23.063 1.00 51.16 95 ILE A CA 1
ATOM 785 C C . ILE A 1 95 ? -27.525 4.032 22.735 1.00 51.16 95 ILE A C 1
ATOM 787 O O . ILE A 1 95 ? -26.770 4.536 21.902 1.00 51.16 95 ILE A O 1
ATOM 791 N N . GLN A 1 96 ? -27.168 2.882 23.320 1.00 49.34 96 GLN A N 1
ATOM 792 C CA . GLN A 1 96 ? -25.841 2.263 23.164 1.00 49.34 96 GLN A CA 1
ATOM 793 C C . GLN A 1 96 ? -25.550 1.682 21.764 1.00 49.34 96 GLN A C 1
ATOM 795 O O . GLN A 1 96 ? -24.382 1.570 21.394 1.00 49.34 96 GLN A O 1
ATOM 800 N N . GLN A 1 97 ? -26.561 1.373 20.944 1.00 50.00 97 GLN A N 1
ATOM 801 C CA . GLN A 1 97 ? -26.343 0.794 19.605 1.00 50.00 97 GLN A CA 1
ATOM 802 C C . GLN A 1 97 ? -25.771 1.817 18.590 1.00 50.00 97 GLN A C 1
ATOM 804 O O . GLN A 1 97 ? -25.102 1.439 17.628 1.00 50.00 97 GLN A O 1
ATOM 809 N N . GLY A 1 98 ? -25.996 3.123 18.803 1.00 51.50 98 GLY A N 1
ATOM 810 C CA . GLY A 1 98 ? -25.574 4.186 17.878 1.00 51.50 98 GLY A CA 1
ATOM 811 C C . GLY A 1 98 ? -24.079 4.536 17.929 1.00 51.50 98 GLY A C 1
ATOM 812 O O . GLY A 1 98 ? -23.532 5.038 16.945 1.00 51.50 98 GLY A O 1
ATOM 813 N N . SER A 1 99 ? -23.389 4.259 19.042 1.00 51.97 99 SER A N 1
ATOM 814 C CA . SER A 1 99 ? -21.968 4.611 19.209 1.00 51.97 99 SER A CA 1
ATOM 815 C C . SER A 1 99 ? -21.024 3.636 18.493 1.00 51.97 99 SER A C 1
ATOM 817 O O . SER A 1 99 ? -20.026 4.069 17.912 1.00 51.97 99 SER A O 1
ATOM 819 N N . ILE A 1 100 ? -21.371 2.343 18.455 1.00 57.19 100 ILE A N 1
ATOM 820 C CA . ILE A 1 100 ? -20.593 1.293 17.773 1.00 57.19 100 ILE A CA 1
ATOM 821 C C . ILE A 1 100 ? -20.542 1.567 16.262 1.00 57.19 100 ILE A C 1
ATOM 823 O O . ILE A 1 100 ? -19.468 1.544 15.665 1.00 57.19 100 ILE A O 1
ATOM 827 N N . SER A 1 101 ? -21.672 1.963 15.663 1.00 67.00 101 SER A N 1
ATOM 828 C CA . SER A 1 101 ? -21.738 2.304 14.236 1.00 67.00 101 SER A CA 1
ATOM 829 C C . SER A 1 101 ? -20.845 3.495 13.862 1.00 67.00 101 SER A C 1
ATOM 831 O O . SER A 1 101 ? -20.201 3.459 12.815 1.00 67.00 101 SER A O 1
ATOM 833 N N . ARG A 1 102 ? -20.743 4.534 14.708 1.00 71.19 102 ARG A N 1
ATOM 834 C CA . ARG A 1 102 ? -19.896 5.707 14.415 1.00 71.19 102 ARG A CA 1
ATOM 835 C C . ARG A 1 102 ? -18.407 5.368 14.409 1.00 71.19 102 ARG A C 1
ATOM 837 O O . ARG A 1 102 ? -17.680 5.864 13.548 1.00 71.19 102 ARG A O 1
ATOM 844 N N . ARG A 1 103 ? -17.954 4.524 15.343 1.00 75.38 103 ARG A N 1
ATOM 845 C CA . ARG A 1 103 ? -16.551 4.088 15.405 1.00 75.38 103 ARG A CA 1
ATOM 846 C C . ARG A 1 103 ? -16.169 3.287 14.163 1.00 75.38 103 ARG A C 1
ATOM 848 O O . ARG A 1 103 ? -15.141 3.574 13.559 1.00 75.38 103 ARG A O 1
ATOM 855 N N . ASP A 1 104 ? -17.012 2.340 13.762 1.00 74.75 104 ASP A N 1
ATOM 856 C CA . ASP A 1 104 ? -16.750 1.479 12.605 1.00 74.75 104 ASP A CA 1
ATOM 857 C C . ASP A 1 104 ? -16.754 2.275 11.289 1.00 74.75 104 ASP A C 1
ATOM 859 O O . ASP A 1 104 ? -15.890 2.061 10.441 1.00 74.75 104 ASP A O 1
ATOM 863 N N . ILE A 1 105 ? -17.643 3.267 11.149 1.00 78.75 105 ILE A N 1
ATOM 864 C CA . ILE A 1 105 ? -17.645 4.188 9.999 1.00 78.75 105 ILE A CA 1
ATOM 865 C C . ILE A 1 105 ? -16.373 5.048 9.972 1.00 78.75 105 ILE A C 1
ATOM 867 O O . ILE A 1 105 ? -15.775 5.230 8.912 1.00 78.75 105 ILE A O 1
ATOM 871 N N . SER A 1 106 ? -15.932 5.563 11.124 1.00 81.75 106 SER A N 1
ATOM 872 C CA . SER A 1 106 ? -14.689 6.337 11.217 1.00 81.75 106 SER A CA 1
ATOM 873 C C . SER A 1 106 ? -13.469 5.496 10.828 1.00 81.75 106 SER A C 1
ATOM 875 O O . SER A 1 106 ? -12.613 5.975 10.085 1.00 81.75 106 SER A O 1
ATOM 877 N N . LEU A 1 107 ? -13.402 4.243 11.293 1.00 82.88 107 LEU A N 1
ATOM 878 C CA . LEU A 1 107 ? -12.333 3.305 10.938 1.00 82.88 107 LEU A CA 1
ATOM 879 C C . LEU A 1 107 ? -12.355 2.978 9.443 1.00 82.88 107 LEU A C 1
ATOM 881 O O . LEU A 1 107 ? -11.313 3.040 8.798 1.00 82.88 107 LEU A O 1
ATOM 885 N N . LEU A 1 108 ? -13.532 2.712 8.869 1.00 83.44 108 LEU A N 1
ATOM 886 C CA . LEU A 1 108 ? -13.677 2.457 7.435 1.00 83.44 108 LEU A CA 1
ATOM 887 C C . LEU A 1 108 ? -13.224 3.659 6.595 1.00 83.44 108 LEU A C 1
ATOM 889 O O . LEU A 1 108 ? -12.487 3.485 5.626 1.00 83.44 108 LEU A O 1
ATOM 893 N N . ARG A 1 109 ? -13.606 4.883 6.991 1.00 85.38 109 ARG A N 1
ATOM 894 C CA . ARG A 1 109 ? -13.161 6.121 6.329 1.00 85.38 109 ARG A CA 1
ATOM 895 C C . ARG A 1 109 ? -11.640 6.252 6.363 1.00 85.38 109 ARG A C 1
ATOM 897 O O . ARG A 1 109 ? -11.035 6.630 5.364 1.00 85.38 109 ARG A O 1
ATOM 904 N N . GLN A 1 110 ? -11.026 5.937 7.501 1.00 88.25 110 GLN A N 1
ATOM 905 C CA . GLN A 1 110 ? -9.577 5.978 7.654 1.00 88.25 110 GLN A CA 1
ATOM 906 C C . GLN A 1 110 ? -8.884 4.908 6.802 1.00 88.25 110 GLN A C 1
ATOM 908 O O . GLN A 1 110 ? -7.915 5.226 6.119 1.00 88.25 110 GLN A O 1
ATOM 913 N N . MET A 1 111 ? -9.396 3.674 6.782 1.00 87.00 111 MET A N 1
ATOM 914 C CA . MET A 1 111 ? -8.874 2.604 5.925 1.00 87.00 111 MET A CA 1
ATOM 915 C C . MET A 1 111 ? -8.950 2.986 4.445 1.00 87.00 111 MET A C 1
ATOM 917 O O . MET A 1 111 ? -7.969 2.816 3.730 1.00 87.00 111 MET A O 1
ATOM 921 N N . PHE A 1 112 ? -10.081 3.543 3.998 1.00 87.94 112 PHE A N 1
ATOM 922 C CA . PHE A 1 112 ? -10.255 4.006 2.620 1.00 87.94 112 PHE A CA 1
ATOM 923 C C . PHE A 1 112 ? -9.276 5.127 2.258 1.00 87.94 112 PHE A C 1
ATOM 925 O O . PHE A 1 112 ? -8.681 5.104 1.183 1.00 87.94 112 PHE A O 1
ATOM 932 N N . PHE A 1 113 ? -9.068 6.086 3.165 1.00 90.06 113 PHE A N 1
ATOM 933 C CA . PHE A 1 113 ? -8.087 7.152 2.971 1.00 90.06 113 PHE A CA 1
ATOM 934 C C . PHE A 1 113 ? -6.662 6.599 2.843 1.00 90.06 113 PHE A C 1
ATOM 936 O O . PHE A 1 113 ? -5.956 6.951 1.902 1.00 90.06 113 PHE A O 1
ATOM 943 N N . ILE A 1 114 ? -6.252 5.708 3.753 1.00 90.44 114 ILE A N 1
ATOM 944 C CA . ILE A 1 114 ? -4.918 5.087 3.730 1.00 90.44 114 ILE A CA 1
ATOM 945 C C . ILE A 1 114 ? -4.711 4.321 2.422 1.00 90.44 114 ILE A C 1
ATOM 947 O O . ILE A 1 114 ? -3.690 4.499 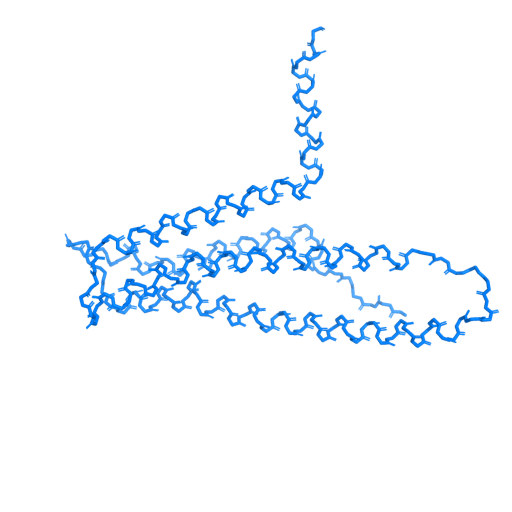1.765 1.00 90.44 114 ILE A O 1
ATOM 951 N N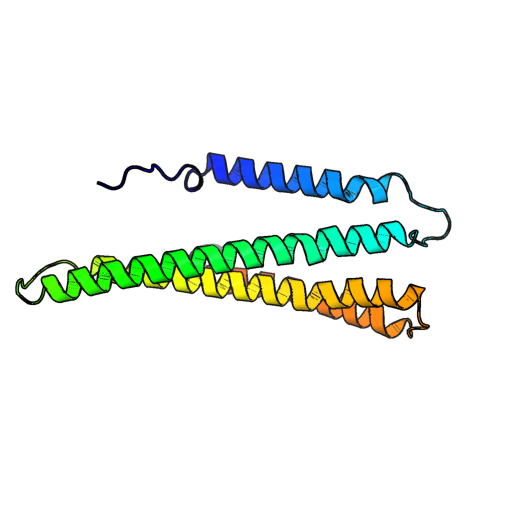 . PHE A 1 115 ? -5.695 3.519 2.015 1.00 89.00 115 PHE A N 1
ATOM 952 C CA . PHE A 1 115 ? -5.633 2.757 0.772 1.00 89.00 115 PHE A CA 1
ATOM 953 C C . PHE A 1 115 ? -5.563 3.661 -0.467 1.00 89.00 115 PHE A C 1
ATOM 955 O O . PHE A 1 115 ? -4.742 3.429 -1.351 1.00 89.00 115 PHE A O 1
ATOM 962 N N . SER A 1 116 ? -6.370 4.724 -0.513 1.00 90.75 116 SER A N 1
ATOM 963 C CA . SER A 1 116 ? -6.370 5.677 -1.632 1.00 90.75 116 SER A CA 1
ATOM 964 C C . SER A 1 116 ? -5.031 6.403 -1.759 1.00 90.75 116 SER A C 1
ATOM 966 O O . SER A 1 116 ? -4.520 6.548 -2.864 1.00 90.75 116 SER A O 1
ATOM 968 N N . MET A 1 117 ? -4.434 6.811 -0.635 1.00 91.88 117 MET A N 1
ATOM 969 C CA . MET A 1 117 ? -3.101 7.422 -0.610 1.00 91.88 117 MET A CA 1
ATOM 970 C C . MET A 1 117 ? -2.014 6.434 -1.040 1.00 91.88 117 MET A C 1
ATOM 972 O O . MET A 1 117 ? -1.103 6.810 -1.770 1.00 91.88 117 MET A O 1
ATOM 976 N N . PHE A 1 118 ? -2.118 5.172 -0.619 1.00 89.00 118 PHE A N 1
ATOM 977 C CA . PHE A 1 118 ? -1.167 4.132 -0.999 1.00 89.00 118 PHE A CA 1
ATOM 978 C C . PHE A 1 118 ? -1.198 3.862 -2.508 1.00 89.00 118 PHE A C 1
ATOM 980 O O . PHE A 1 118 ? -0.169 3.969 -3.167 1.00 89.00 118 PHE A O 1
ATOM 987 N N . ILE A 1 119 ? -2.378 3.590 -3.074 1.00 90.25 119 ILE A N 1
ATOM 988 C CA . ILE A 1 119 ? -2.529 3.354 -4.517 1.00 90.25 119 ILE A CA 1
ATOM 989 C C . ILE A 1 119 ? -2.191 4.612 -5.319 1.00 90.25 119 ILE A C 1
ATOM 991 O O . ILE A 1 119 ? -1.484 4.520 -6.317 1.00 90.25 119 ILE A O 1
ATOM 995 N N . GLY A 1 120 ? -2.659 5.783 -4.879 1.00 90.19 120 GLY A N 1
ATOM 996 C CA . GLY A 1 120 ? -2.414 7.052 -5.561 1.00 90.19 120 GLY A CA 1
ATOM 997 C C . GLY A 1 120 ? -0.938 7.449 -5.610 1.00 90.19 120 GLY A C 1
ATOM 998 O O . GLY A 1 120 ? -0.524 8.053 -6.591 1.00 90.19 120 GLY A O 1
ATOM 999 N N . GLY A 1 121 ? -0.146 7.088 -4.598 1.00 90.88 121 GLY A N 1
ATOM 1000 C CA . GLY A 1 121 ? 1.299 7.321 -4.595 1.00 90.88 121 GLY A CA 1
ATOM 1001 C C . GLY A 1 121 ? 2.074 6.257 -5.373 1.00 90.88 121 GLY A C 1
ATOM 1002 O O . GLY A 1 121 ? 2.846 6.575 -6.273 1.00 90.88 121 GLY A O 1
ATOM 1003 N N . TRP A 1 122 ? 1.855 4.979 -5.057 1.00 91.06 122 TRP A N 1
ATOM 1004 C CA . TRP A 1 122 ? 2.699 3.890 -5.557 1.00 91.06 122 TRP A CA 1
ATOM 1005 C C . TRP A 1 122 ? 2.334 3.401 -6.959 1.00 91.06 122 TRP A C 1
ATOM 1007 O O . TRP A 1 122 ? 3.223 3.008 -7.713 1.00 91.06 122 TRP A O 1
ATOM 1017 N N . ALA A 1 123 ? 1.055 3.427 -7.350 1.00 92.00 123 ALA A N 1
ATOM 1018 C CA . ALA A 1 123 ? 0.666 2.946 -8.675 1.00 92.00 123 ALA A CA 1
ATOM 1019 C C . ALA A 1 123 ? 1.286 3.782 -9.809 1.00 92.00 123 ALA A C 1
ATOM 1021 O O . ALA A 1 123 ? 1.848 3.175 -10.721 1.00 92.00 123 ALA A O 1
ATOM 1022 N N . PRO A 1 124 ? 1.281 5.132 -9.764 1.00 92.50 124 PRO A N 1
ATOM 1023 C CA . PRO A 1 124 ? 1.966 5.939 -10.773 1.00 92.50 124 PRO A CA 1
ATOM 1024 C C . PRO A 1 124 ? 3.474 5.681 -10.843 1.00 92.50 124 PRO A C 1
ATOM 1026 O O . PRO A 1 124 ? 4.022 5.657 -11.941 1.00 92.50 124 PRO A O 1
ATOM 1029 N N . ALA A 1 125 ? 4.132 5.438 -9.704 1.00 91.56 125 ALA A N 1
ATOM 1030 C CA . ALA A 1 125 ? 5.562 5.132 -9.656 1.00 91.56 125 ALA A CA 1
ATOM 1031 C C . ALA A 1 125 ? 5.892 3.799 -10.350 1.00 91.56 125 ALA A C 1
ATOM 1033 O O . ALA A 1 125 ? 6.802 3.733 -11.170 1.00 91.56 125 ALA A O 1
ATOM 1034 N N . TYR A 1 126 ? 5.117 2.740 -10.099 1.00 91.19 126 TYR A N 1
ATOM 1035 C CA . TYR A 1 126 ? 5.340 1.456 -10.775 1.00 91.19 126 TYR A CA 1
ATOM 1036 C C . TYR A 1 126 ? 4.909 1.466 -12.245 1.00 91.19 126 TYR A C 1
ATOM 1038 O O . TYR A 1 126 ? 5.543 0.819 -13.079 1.00 91.19 126 TYR A O 1
ATOM 1046 N N . LEU A 1 127 ? 3.844 2.197 -12.583 1.00 90.94 127 LEU A N 1
ATOM 1047 C CA . LEU A 1 127 ? 3.386 2.320 -13.965 1.00 90.94 127 LEU A CA 1
ATOM 1048 C C . LEU A 1 127 ? 4.360 3.132 -14.821 1.00 90.94 127 LEU A C 1
ATOM 1050 O O . LEU A 1 127 ? 4.576 2.760 -15.970 1.00 90.94 127 LEU A O 1
ATOM 1054 N N . SER A 1 128 ? 4.968 4.198 -14.291 1.00 90.75 128 SER A N 1
ATOM 1055 C CA . SER A 1 128 ? 5.946 4.999 -15.041 1.00 90.75 128 SER A CA 1
ATOM 1056 C C . SER A 1 128 ? 7.190 4.184 -15.400 1.00 90.75 128 SER A C 1
ATOM 1058 O O . SER A 1 128 ? 7.630 4.239 -16.548 1.00 90.75 128 SER A O 1
ATOM 1060 N N . LEU A 1 129 ? 7.683 3.354 -14.472 1.00 86.75 129 LEU A N 1
ATOM 1061 C CA . LEU A 1 129 ? 8.767 2.400 -14.729 1.00 86.75 129 LEU A CA 1
ATOM 1062 C C . LEU A 1 129 ? 8.386 1.403 -15.828 1.00 86.75 129 LEU A C 1
ATOM 1064 O O . LEU A 1 129 ? 9.145 1.202 -16.772 1.00 86.75 129 LEU A O 1
ATOM 1068 N N . LEU A 1 130 ? 7.179 0.833 -15.753 1.00 89.31 130 LEU A N 1
ATOM 1069 C CA . LEU A 1 130 ? 6.709 -0.124 -16.751 1.00 89.31 130 LEU A CA 1
ATOM 1070 C C . LEU A 1 130 ? 6.588 0.517 -18.143 1.00 89.31 130 LEU A C 1
ATOM 1072 O O . LEU A 1 130 ? 7.065 -0.066 -19.117 1.00 89.31 130 LEU A O 1
ATOM 1076 N N . ILE A 1 131 ? 5.986 1.709 -18.231 1.00 90.38 131 ILE A N 1
ATOM 1077 C CA . ILE A 1 131 ? 5.810 2.472 -19.479 1.00 90.38 131 ILE A CA 1
ATOM 1078 C C . ILE A 1 131 ? 7.165 2.861 -20.077 1.00 90.38 131 ILE A C 1
ATOM 1080 O O . ILE A 1 131 ? 7.319 2.781 -21.296 1.00 90.38 131 ILE A O 1
ATOM 1084 N N . GLY A 1 132 ? 8.149 3.201 -19.238 1.00 86.88 132 GLY A N 1
ATOM 1085 C CA . GLY A 1 132 ? 9.513 3.536 -19.654 1.00 86.88 132 GLY A CA 1
ATOM 1086 C C . GLY A 1 132 ? 10.222 2.439 -20.458 1.00 86.88 132 GLY A C 1
ATOM 1087 O O . GLY A 1 132 ? 11.131 2.743 -21.224 1.00 86.88 132 GLY A O 1
ATOM 1088 N N . ASN A 1 133 ? 9.785 1.175 -20.359 1.00 86.19 133 ASN A N 1
ATOM 1089 C CA . ASN A 1 133 ? 10.320 0.093 -21.200 1.00 86.19 133 ASN A CA 1
ATOM 1090 C C . ASN A 1 133 ? 9.774 0.105 -22.637 1.00 86.19 133 ASN A C 1
ATOM 1092 O O . ASN A 1 133 ? 10.379 -0.495 -23.521 1.00 86.19 133 ASN A O 1
ATOM 1096 N N . TYR A 1 134 ? 8.615 0.727 -22.870 1.00 89.31 134 TYR A N 1
ATOM 1097 C CA . TYR A 1 134 ? 7.934 0.728 -24.172 1.00 89.31 134 TYR A CA 1
ATOM 1098 C C . TYR A 1 134 ? 8.038 2.073 -24.886 1.00 89.31 134 TYR A C 1
ATOM 1100 O O . TYR A 1 134 ? 8.026 2.126 -26.115 1.00 89.31 134 TYR A O 1
ATOM 1108 N N . ILE A 1 135 ? 8.097 3.162 -24.123 1.00 91.50 135 ILE A N 1
ATOM 1109 C CA . ILE A 1 135 ? 8.130 4.533 -24.623 1.00 91.50 135 ILE A CA 1
ATOM 1110 C C . ILE A 1 135 ? 9.255 5.258 -23.895 1.00 91.50 135 ILE A C 1
ATOM 1112 O O . ILE A 1 135 ? 9.436 5.074 -22.695 1.00 91.50 135 ILE A O 1
ATOM 1116 N N . TYR A 1 136 ? 9.989 6.112 -24.610 1.00 89.94 136 TYR A N 1
ATOM 1117 C CA . TYR A 1 136 ? 10.940 7.009 -23.967 1.00 89.94 136 TYR A CA 1
ATOM 1118 C C . TYR A 1 136 ? 10.195 7.962 -23.024 1.00 89.94 136 TYR A C 1
ATOM 1120 O O . TYR A 1 136 ? 9.373 8.773 -23.456 1.00 89.94 136 TYR A O 1
ATOM 1128 N N . VAL A 1 137 ? 10.489 7.846 -21.735 1.00 87.75 137 VAL A N 1
ATOM 1129 C CA . VAL A 1 137 ? 9.981 8.713 -20.674 1.00 87.75 137 VAL A CA 1
ATOM 1130 C C . VAL A 1 137 ? 11.176 9.467 -20.107 1.00 87.75 137 VAL A C 1
ATOM 1132 O O . VAL A 1 137 ? 12.218 8.867 -19.851 1.00 87.75 137 VAL A O 1
ATOM 1135 N N . ASP A 1 138 ? 11.033 10.780 -19.926 1.00 91.19 138 ASP A N 1
ATOM 1136 C CA . ASP A 1 138 ? 12.067 11.596 -19.288 1.00 91.19 138 ASP A CA 1
ATOM 1137 C C . ASP A 1 138 ? 12.380 11.034 -17.884 1.00 91.19 138 ASP A C 1
ATOM 1139 O O . ASP A 1 138 ? 11.437 10.818 -17.113 1.00 91.19 138 ASP A O 1
ATOM 1143 N N . PRO A 1 139 ? 13.659 10.788 -17.533 1.00 87.31 139 PRO A N 1
ATOM 1144 C CA . PRO A 1 139 ? 14.049 10.219 -16.240 1.00 87.31 139 PRO A CA 1
ATOM 1145 C C . PRO A 1 139 ? 13.562 11.031 -15.029 1.00 87.31 139 PRO A C 1
ATOM 1147 O O . PRO A 1 139 ? 13.382 10.462 -13.954 1.00 87.31 139 PRO A O 1
ATOM 1150 N N . ILE A 1 140 ? 13.259 12.321 -15.196 1.00 92.25 140 ILE A N 1
ATOM 1151 C CA . ILE A 1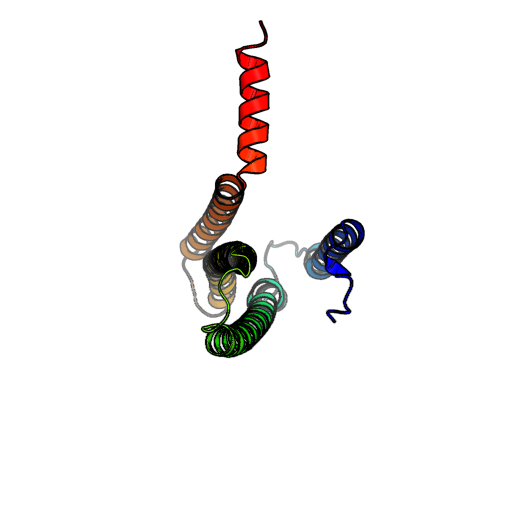 140 ? 12.708 13.169 -14.130 1.00 92.25 140 ILE A CA 1
ATOM 1152 C C . ILE A 1 140 ? 11.303 12.702 -13.700 1.00 92.25 140 ILE A C 1
ATOM 1154 O O . ILE A 1 140 ? 10.917 12.836 -12.538 1.00 92.25 140 ILE A O 1
ATOM 1158 N N . ILE A 1 141 ? 10.511 12.132 -14.612 1.00 91.25 141 ILE A N 1
ATOM 1159 C CA . ILE A 1 141 ? 9.127 11.718 -14.333 1.00 91.25 141 ILE A CA 1
ATOM 1160 C C . ILE A 1 141 ? 9.053 10.604 -13.267 1.00 91.25 141 ILE A C 1
ATOM 1162 O O . ILE A 1 141 ? 8.333 10.794 -12.282 1.00 91.25 141 ILE A O 1
ATOM 1166 N N . PRO A 1 142 ? 9.744 9.451 -13.398 1.00 89.00 142 PRO A N 1
ATOM 1167 C CA . PRO A 1 142 ? 9.723 8.409 -12.370 1.00 89.00 142 PRO A CA 1
ATOM 1168 C C . PRO A 1 142 ? 10.323 8.870 -11.031 1.00 89.00 142 PRO A C 1
ATOM 1170 O O . PRO A 1 142 ? 9.826 8.451 -9.982 1.00 89.00 142 PRO A O 1
ATOM 1173 N N . GLU A 1 143 ? 11.311 9.772 -11.035 1.00 90.06 143 GLU A N 1
ATOM 1174 C CA . GLU A 1 143 ? 11.842 10.378 -9.803 1.00 90.06 143 GLU A CA 1
ATOM 1175 C C . GLU A 1 143 ? 10.766 11.181 -9.062 1.00 90.06 143 GLU A C 1
ATOM 1177 O O . GLU A 1 143 ? 10.517 10.944 -7.878 1.00 90.06 143 GLU A O 1
ATOM 1182 N N . ILE A 1 144 ? 10.049 12.063 -9.768 1.00 94.00 144 ILE A N 1
ATOM 1183 C CA . ILE A 1 144 ? 8.936 12.829 -9.189 1.00 94.00 144 ILE A CA 1
ATOM 1184 C C . ILE A 1 144 ? 7.853 11.890 -8.642 1.00 94.00 144 ILE A C 1
ATOM 1186 O O . ILE A 1 144 ? 7.353 12.110 -7.537 1.00 94.00 144 ILE A O 1
ATOM 1190 N N . MET A 1 145 ? 7.494 10.832 -9.376 1.00 93.44 145 MET A N 1
ATOM 1191 C CA . MET A 1 145 ? 6.486 9.867 -8.912 1.00 93.44 145 MET A CA 1
ATOM 1192 C C . MET A 1 145 ? 6.927 9.136 -7.640 1.00 93.44 145 MET A C 1
ATOM 1194 O O . MET A 1 145 ? 6.105 8.897 -6.755 1.00 93.44 145 MET A O 1
ATOM 1198 N N . THR A 1 146 ? 8.218 8.833 -7.515 1.00 91.50 146 THR A N 1
ATOM 1199 C CA . THR A 1 146 ? 8.782 8.207 -6.312 1.00 91.50 146 THR A CA 1
ATOM 1200 C C . THR A 1 146 ? 8.712 9.156 -5.115 1.00 91.50 146 THR A C 1
ATOM 1202 O O . THR A 1 146 ? 8.224 8.767 -4.055 1.00 91.50 146 THR A O 1
ATOM 1205 N N . ILE A 1 147 ? 9.076 10.430 -5.298 1.00 93.94 147 ILE A N 1
ATOM 1206 C CA . ILE A 1 147 ? 8.947 11.459 -4.252 1.00 93.94 147 ILE A CA 1
ATOM 1207 C C . ILE A 1 147 ? 7.485 11.600 -3.802 1.00 93.94 147 ILE A C 1
ATOM 1209 O O . ILE A 1 147 ? 7.199 11.680 -2.606 1.00 93.94 147 ILE A O 1
ATOM 1213 N N . ILE A 1 148 ? 6.531 11.595 -4.740 1.00 94.25 148 ILE A N 1
ATOM 1214 C CA . ILE A 1 148 ? 5.097 11.628 -4.413 1.00 94.25 148 ILE A CA 1
ATOM 1215 C C . ILE A 1 148 ? 4.702 10.401 -3.576 1.00 94.25 148 ILE A C 1
ATOM 1217 O O . ILE A 1 148 ? 3.999 10.553 -2.573 1.00 94.25 148 ILE A O 1
ATOM 1221 N N . ALA A 1 149 ? 5.170 9.202 -3.934 1.00 93.69 149 ALA A N 1
ATOM 1222 C CA . ALA A 1 149 ? 4.899 7.981 -3.175 1.00 93.69 149 ALA A CA 1
ATOM 1223 C C . ALA A 1 149 ? 5.437 8.053 -1.732 1.00 93.69 149 ALA A C 1
ATOM 1225 O O . ALA A 1 149 ? 4.735 7.679 -0.783 1.00 93.69 149 ALA A O 1
ATOM 1226 N N . GLU A 1 150 ? 6.638 8.601 -1.539 1.00 93.50 150 GLU A N 1
ATOM 1227 C CA . GLU A 1 150 ? 7.225 8.827 -0.212 1.00 93.50 150 GLU A CA 1
ATOM 1228 C C . GLU A 1 150 ? 6.412 9.835 0.614 1.00 93.50 150 GLU A C 1
ATOM 1230 O O . GLU A 1 150 ? 6.086 9.583 1.782 1.00 93.50 150 GLU A O 1
ATOM 1235 N N . LEU A 1 151 ? 5.997 10.948 0.000 1.00 94.81 151 LEU A N 1
ATOM 1236 C CA . LEU A 1 151 ? 5.126 11.937 0.641 1.00 94.81 151 LEU A CA 1
ATOM 1237 C C . LEU A 1 151 ? 3.765 11.339 1.030 1.00 94.81 151 LEU A C 1
ATOM 1239 O O . LEU A 1 151 ? 3.206 11.697 2.076 1.00 94.81 151 LEU A O 1
ATOM 1243 N N . CYS A 1 152 ? 3.236 10.396 0.246 1.00 94.69 152 CYS A N 1
ATOM 1244 C CA . CYS A 1 152 ? 2.029 9.653 0.600 1.00 94.69 152 CYS A CA 1
ATOM 1245 C C . CYS A 1 152 ? 2.227 8.796 1.862 1.00 94.69 152 CYS A C 1
ATOM 1247 O O . CYS A 1 152 ? 1.357 8.811 2.738 1.00 94.69 152 CYS A O 1
ATOM 1249 N N . ILE A 1 153 ? 3.365 8.108 2.014 1.00 91.88 153 ILE A N 1
ATOM 1250 C CA . ILE A 1 153 ? 3.685 7.336 3.233 1.00 91.88 153 ILE A CA 1
ATOM 1251 C C . ILE A 1 153 ? 3.808 8.250 4.449 1.00 91.88 153 ILE A C 1
ATOM 1253 O O . ILE A 1 153 ? 3.253 7.950 5.516 1.00 91.88 153 ILE A O 1
ATOM 1257 N N . LEU A 1 154 ? 4.495 9.382 4.297 1.00 93.56 154 LEU A N 1
ATOM 1258 C CA . LEU A 1 154 ? 4.613 10.366 5.367 1.00 93.56 154 LEU A CA 1
ATOM 1259 C C . LEU A 1 154 ? 3.227 10.869 5.793 1.00 93.56 154 LEU A C 1
ATOM 1261 O O . LEU A 1 154 ? 2.901 10.886 6.982 1.00 93.56 154 LEU A O 1
ATOM 1265 N N . SER A 1 155 ? 2.369 11.184 4.823 1.00 93.19 155 SER A N 1
ATOM 1266 C CA . SER A 1 155 ? 0.992 11.624 5.064 1.00 93.19 155 SER A CA 1
ATOM 1267 C C . SER A 1 155 ? 0.151 10.560 5.778 1.00 93.19 155 SER A C 1
ATOM 1269 O O . SER A 1 155 ? -0.597 10.884 6.704 1.00 93.19 155 SER A O 1
ATOM 1271 N N . ILE A 1 156 ? 0.288 9.282 5.405 1.00 92.50 156 ILE A N 1
ATOM 1272 C CA . ILE A 1 156 ? -0.369 8.156 6.090 1.00 92.50 156 ILE A CA 1
ATOM 1273 C C . ILE A 1 156 ? 0.104 8.063 7.545 1.00 92.50 156 ILE A C 1
ATOM 1275 O O . ILE A 1 156 ? -0.722 7.927 8.449 1.00 92.50 156 ILE A O 1
ATOM 1279 N N . THR A 1 157 ? 1.410 8.185 7.781 1.00 91.12 157 THR A N 1
ATOM 1280 C CA . THR A 1 157 ? 2.011 8.116 9.122 1.00 91.12 157 THR A CA 1
ATOM 1281 C C . THR A 1 157 ? 1.513 9.253 10.013 1.00 91.12 157 THR A C 1
ATOM 1283 O O . THR A 1 157 ? 1.063 9.016 11.138 1.00 91.12 157 THR A O 1
ATOM 1286 N N . ILE A 1 158 ? 1.504 10.481 9.489 1.00 92.12 158 ILE A N 1
ATOM 1287 C CA . ILE A 1 158 ? 0.956 11.657 10.177 1.00 92.12 158 ILE A CA 1
ATOM 1288 C C . ILE A 1 158 ? -0.533 11.453 10.477 1.00 92.12 158 ILE A C 1
ATOM 1290 O O . ILE A 1 158 ? -0.977 11.701 11.599 1.00 92.12 158 ILE A O 1
ATOM 1294 N N . ASN A 1 159 ? -1.313 10.955 9.517 1.00 90.31 159 ASN A N 1
ATOM 1295 C CA . ASN A 1 159 ? -2.737 10.699 9.717 1.00 90.31 159 ASN A CA 1
ATOM 1296 C C . ASN A 1 159 ? -2.990 9.635 10.802 1.00 90.31 159 ASN A C 1
ATOM 1298 O O . ASN A 1 159 ? -3.831 9.834 11.678 1.00 90.31 159 ASN A O 1
ATOM 1302 N N . LEU A 1 160 ? -2.234 8.532 10.803 1.00 88.69 160 LEU A N 1
ATOM 1303 C CA . LEU A 1 160 ? -2.306 7.503 11.849 1.00 88.69 160 LEU A CA 1
ATOM 1304 C C . LEU A 1 160 ? -2.006 8.088 13.234 1.00 88.69 160 LEU A C 1
ATOM 1306 O O . LEU A 1 160 ? -2.723 7.797 14.195 1.00 88.69 160 LEU A O 1
ATOM 1310 N N . PHE A 1 161 ? -0.997 8.953 13.324 1.00 88.75 161 PHE A N 1
ATOM 1311 C CA . PHE A 1 161 ? -0.648 9.652 14.555 1.00 88.75 161 PHE A CA 1
ATOM 1312 C C . PHE A 1 161 ? -1.759 10.603 15.028 1.00 88.75 161 PHE A C 1
ATOM 1314 O O . PHE A 1 161 ? -2.158 10.568 16.194 1.00 88.75 161 PHE A O 1
ATOM 1321 N N . ILE A 1 162 ? -2.299 11.432 14.128 1.00 88.19 162 ILE A N 1
ATOM 1322 C CA . ILE A 1 162 ? -3.363 12.397 14.441 1.00 88.19 162 ILE A CA 1
ATOM 1323 C C . ILE A 1 162 ? -4.654 11.681 14.850 1.00 88.19 162 ILE A C 1
ATOM 1325 O O . ILE A 1 162 ? -5.319 12.101 15.799 1.00 88.19 162 ILE A O 1
ATOM 1329 N N . CYS A 1 163 ? -5.023 10.595 14.175 1.00 84.25 163 CYS A N 1
ATOM 1330 C CA . CYS A 1 163 ? -6.243 9.854 14.485 1.00 84.25 163 CYS A CA 1
ATOM 1331 C C . CYS A 1 163 ? -6.138 9.038 15.784 1.00 84.25 163 CYS A C 1
ATOM 1333 O O . CYS A 1 163 ? -7.165 8.754 16.404 1.00 84.25 163 CYS A O 1
ATOM 1335 N N . ASN A 1 164 ? -4.932 8.694 16.247 1.00 86.19 164 ASN A N 1
ATOM 1336 C CA . ASN A 1 164 ? -4.751 7.918 17.470 1.00 86.19 164 ASN A CA 1
ATOM 1337 C C . ASN A 1 164 ? -4.753 8.813 18.723 1.00 86.19 164 ASN A C 1
ATOM 1339 O O . ASN A 1 164 ? -3.728 9.308 19.195 1.00 86.19 164 ASN A O 1
ATOM 1343 N N . HIS A 1 165 ? -5.945 9.033 19.277 1.00 83.44 165 HIS A N 1
ATOM 1344 C CA . HIS A 1 165 ? -6.123 9.837 20.486 1.00 83.44 165 HIS A CA 1
ATOM 1345 C C . HIS A 1 165 ? -5.364 9.282 21.704 1.00 83.44 165 HIS A C 1
ATOM 1347 O O . HIS A 1 165 ? -4.749 10.063 22.427 1.00 83.44 165 HIS A O 1
ATOM 1353 N N . GLU A 1 166 ? -5.358 7.962 21.908 1.00 83.69 166 GLU A N 1
ATOM 1354 C CA . GLU A 1 166 ? -4.682 7.324 23.048 1.00 83.69 166 GLU A CA 1
ATOM 1355 C C . GLU A 1 166 ? -3.166 7.533 22.988 1.00 83.69 166 GLU A C 1
ATOM 1357 O O . GLU A 1 166 ? -2.557 7.943 23.977 1.00 83.69 166 GLU A O 1
ATOM 1362 N N . LEU A 1 167 ? -2.566 7.349 21.807 1.00 83.69 167 LEU A N 1
ATOM 1363 C CA . LEU A 1 167 ? -1.139 7.586 21.589 1.00 83.69 167 LEU A CA 1
ATOM 1364 C C . LEU A 1 167 ? -0.761 9.045 21.869 1.00 83.69 167 LEU A C 1
ATOM 1366 O O . LEU A 1 167 ? 0.227 9.315 22.553 1.00 83.69 167 LEU A O 1
ATOM 1370 N N . ARG A 1 168 ? -1.571 9.997 21.389 1.00 89.62 168 ARG A N 1
ATOM 1371 C CA . ARG A 1 168 ? -1.342 11.428 21.637 1.00 89.62 168 ARG A CA 1
ATOM 1372 C C . ARG A 1 168 ? -1.469 11.784 23.112 1.00 89.62 168 ARG A C 1
ATOM 1374 O O . ARG A 1 168 ? -0.666 12.567 23.613 1.00 89.62 168 ARG A O 1
ATOM 1381 N N . GLN A 1 169 ? -2.447 11.219 23.817 1.00 89.38 169 GLN A N 1
ATOM 1382 C CA . GLN A 1 169 ? -2.589 11.425 25.258 1.00 89.38 169 GLN A CA 1
ATOM 1383 C C . GLN A 1 169 ? -1.406 10.843 26.036 1.00 89.38 169 GLN A C 1
ATOM 1385 O O . GLN A 1 169 ? -0.894 11.515 26.931 1.00 89.38 169 GLN A O 1
ATOM 1390 N N . TYR A 1 170 ? -0.945 9.646 25.667 1.00 89.69 170 TYR A N 1
ATOM 1391 C CA . TYR A 1 170 ? 0.226 9.010 26.269 1.00 89.69 170 TYR A CA 1
ATOM 1392 C C . TYR A 1 170 ? 1.506 9.830 26.052 1.00 89.69 170 TYR A C 1
ATOM 1394 O O . TYR A 1 170 ? 2.255 10.085 26.992 1.00 89.69 170 TYR A O 1
ATOM 1402 N N . LEU A 1 171 ? 1.743 10.312 24.831 1.00 88.81 171 LEU A N 1
ATOM 1403 C CA . LEU A 1 171 ? 2.897 11.167 24.550 1.00 88.81 171 LEU A CA 1
ATOM 1404 C C . LEU A 1 171 ? 2.800 12.501 25.288 1.00 88.81 171 LEU A C 1
ATOM 1406 O O . LEU A 1 171 ? 3.772 12.938 25.898 1.00 88.81 171 LEU A O 1
ATOM 1410 N N . LYS A 1 172 ? 1.618 13.125 25.306 1.00 92.12 172 LYS A N 1
ATOM 1411 C CA . LYS A 1 172 ? 1.392 14.380 26.032 1.00 92.12 172 LYS A CA 1
ATOM 1412 C C . LYS A 1 172 ? 1.621 14.217 27.536 1.00 92.12 172 LYS A C 1
ATOM 1414 O O . LYS A 1 172 ? 2.186 15.120 28.152 1.00 92.12 172 LYS A O 1
ATOM 1419 N N . SER A 1 173 ? 1.206 13.096 28.131 1.00 91.38 173 SER A N 1
ATOM 1420 C CA . SER A 1 173 ? 1.434 12.830 29.555 1.00 91.38 173 SER A CA 1
ATOM 1421 C C . SER A 1 173 ? 2.913 12.584 29.856 1.00 91.38 173 SER A C 1
ATOM 1423 O O . SER A 1 173 ? 3.424 13.153 30.818 1.00 91.38 173 SER A O 1
ATOM 1425 N N . LYS A 1 174 ? 3.625 11.835 29.005 1.00 90.56 174 LYS A N 1
ATOM 1426 C CA . LYS A 1 174 ? 5.073 11.611 29.137 1.00 90.56 174 LYS A CA 1
ATOM 1427 C C . LYS A 1 174 ? 5.892 12.887 28.973 1.00 90.56 174 LYS A C 1
ATOM 1429 O O . LYS A 1 174 ? 6.757 13.153 29.798 1.00 90.56 174 LYS A O 1
ATOM 1434 N N . ILE A 1 175 ? 5.580 13.710 27.975 1.00 91.25 175 ILE A N 1
ATOM 1435 C CA . ILE A 1 175 ? 6.224 15.016 27.781 1.00 91.25 175 ILE A CA 1
ATOM 1436 C C . ILE A 1 175 ? 5.980 15.895 29.011 1.00 91.25 175 ILE A C 1
ATOM 1438 O O . ILE A 1 175 ? 6.923 16.436 29.576 1.00 91.25 175 ILE A O 1
ATOM 1442 N N . ARG A 1 176 ? 4.738 15.978 29.504 1.00 90.94 176 ARG A N 1
ATOM 1443 C CA . ARG A 1 176 ? 4.435 16.748 30.718 1.00 90.94 176 ARG A CA 1
ATOM 1444 C C . ARG A 1 176 ? 5.211 16.248 31.942 1.00 90.94 176 ARG A C 1
ATOM 1446 O O . ARG A 1 176 ? 5.672 17.072 32.716 1.00 90.94 176 ARG A O 1
ATOM 1453 N N . GLN A 1 177 ? 5.378 14.935 32.107 1.00 89.81 177 GLN A N 1
ATOM 1454 C CA . GLN A 1 177 ? 6.194 14.368 33.190 1.00 89.81 177 GLN A CA 1
ATOM 1455 C C . GLN A 1 177 ? 7.671 14.765 33.084 1.00 89.81 177 GLN A C 1
ATOM 1457 O O . GLN A 1 177 ? 8.298 14.996 34.107 1.00 89.81 177 GLN A O 1
ATOM 1462 N N . ILE A 1 178 ? 8.218 14.877 31.872 1.00 90.69 178 ILE A N 1
ATOM 1463 C CA . ILE A 1 178 ? 9.609 15.302 31.659 1.00 90.69 178 ILE A CA 1
ATOM 1464 C C . ILE A 1 178 ? 9.774 16.808 31.918 1.00 90.69 178 ILE A C 1
ATOM 1466 O O . ILE A 1 178 ? 10.753 17.216 32.528 1.00 90.69 178 ILE A O 1
ATOM 1470 N N . PHE A 1 179 ? 8.815 17.634 31.489 1.00 86.06 179 PHE A N 1
ATOM 1471 C CA . PHE A 1 179 ? 8.906 19.100 31.585 1.00 86.06 179 PHE A CA 1
ATOM 1472 C C . PHE A 1 179 ? 8.380 19.702 32.902 1.00 86.06 179 PHE A C 1
ATOM 1474 O O . PHE A 1 179 ? 8.683 20.855 33.198 1.00 86.06 179 PHE A O 1
ATOM 1481 N N . HIS A 1 180 ? 7.572 18.975 33.680 1.00 79.12 180 HIS A N 1
ATOM 1482 C CA . HIS A 1 180 ? 7.035 19.418 34.983 1.00 79.12 180 HIS A CA 1
ATOM 1483 C C . HIS A 1 180 ? 7.388 18.461 36.132 1.00 79.12 180 HIS A C 1
ATOM 1485 O O . HIS A 1 180 ? 6.810 18.552 37.209 1.00 79.12 180 HIS A O 1
ATOM 1491 N N . GLY A 1 181 ? 8.297 17.514 35.891 1.00 59.81 181 GLY A N 1
ATOM 1492 C CA . GLY A 1 181 ? 8.854 16.608 36.896 1.00 59.81 181 GLY A CA 1
ATOM 1493 C C . GLY A 1 181 ? 10.134 17.144 37.539 1.00 59.81 181 GLY A C 1
ATOM 1494 O O . GLY A 1 181 ? 11.091 16.383 37.674 1.00 59.81 181 GLY A O 1
ATOM 1495 N N . GLN A 1 182 ? 10.145 18.434 37.891 1.00 48.09 182 GLN A N 1
ATOM 1496 C CA . GLN A 1 182 ? 11.026 19.036 38.897 1.00 48.09 182 GLN A CA 1
ATOM 1497 C C . GLN A 1 182 ? 10.151 19.694 39.958 1.00 48.09 182 GLN A C 1
ATOM 1499 O O . GLN A 1 182 ? 9.236 20.449 39.557 1.00 48.09 182 GLN A O 1
#

Radius of gyration: 23.21 Å; chains: 1; bounding box: 70×36×64 Å